Protein AF-A0A534TUR5-F1 (afdb_monomer_lite)

Structure (mmCIF, N/CA/C/O backbone):
data_AF-A0A534TUR5-F1
#
_entry.id   AF-A0A534TUR5-F1
#
loop_
_atom_site.group_PDB
_atom_site.id
_atom_site.type_symbol
_atom_site.label_atom_id
_atom_site.label_alt_id
_atom_site.label_comp_id
_atom_site.label_asym_id
_atom_site.label_entity_id
_atom_site.label_seq_id
_atom_site.pdbx_PDB_ins_code
_atom_site.Cartn_x
_atom_site.Cartn_y
_atom_site.Cartn_z
_atom_site.occupancy
_atom_site.B_iso_or_equiv
_atom_site.auth_seq_id
_atom_site.auth_comp_id
_atom_site.auth_asym_id
_atom_site.auth_atom_id
_atom_site.pdbx_PDB_model_num
ATOM 1 N N . MET A 1 1 ? -26.235 0.937 13.991 1.00 79.25 1 MET A N 1
ATOM 2 C CA . MET A 1 1 ? -25.758 0.931 12.588 1.00 79.25 1 MET A CA 1
ATOM 3 C C . MET A 1 1 ? -24.470 0.128 12.515 1.00 79.25 1 MET A C 1
ATOM 5 O O . MET A 1 1 ? -23.735 0.134 13.495 1.00 79.25 1 MET A O 1
ATOM 9 N N . ARG A 1 2 ? -24.218 -0.588 11.413 1.00 89.44 2 ARG A N 1
ATOM 10 C CA . ARG A 1 2 ? -22.969 -1.344 11.233 1.00 89.44 2 ARG A CA 1
ATOM 11 C C . ARG A 1 2 ? -21.798 -0.363 11.037 1.00 89.44 2 ARG A C 1
ATOM 13 O O . ARG A 1 2 ? -21.992 0.612 10.307 1.00 89.44 2 ARG A O 1
ATOM 20 N N . PRO A 1 3 ? -20.630 -0.578 11.671 1.00 91.12 3 PRO A N 1
ATOM 21 C CA . PRO A 1 3 ? -19.462 0.264 11.431 1.00 91.12 3 PRO A CA 1
ATOM 22 C C . PRO A 1 3 ? -19.063 0.229 9.945 1.00 91.12 3 PRO A C 1
ATOM 24 O O . PRO A 1 3 ? -19.201 -0.815 9.302 1.00 91.12 3 PRO A O 1
ATOM 27 N N . PRO A 1 4 ? -18.598 1.348 9.362 1.00 95.94 4 PRO A N 1
ATOM 28 C CA . PRO A 1 4 ? -18.132 1.362 7.982 1.00 95.94 4 PRO A CA 1
ATOM 29 C C . PRO A 1 4 ? -16.839 0.549 7.846 1.00 95.94 4 PRO A C 1
ATOM 31 O O . PRO A 1 4 ? -15.930 0.686 8.662 1.00 95.94 4 PRO A O 1
ATOM 34 N N . HIS A 1 5 ? -16.752 -0.265 6.793 1.00 95.12 5 HIS A N 1
ATOM 35 C CA . HIS A 1 5 ? -15.544 -1.007 6.426 1.00 95.12 5 HIS A CA 1
ATOM 36 C C . HIS A 1 5 ? -14.824 -0.250 5.308 1.00 95.12 5 HIS A C 1
ATOM 38 O O . HIS A 1 5 ? -15.387 -0.058 4.230 1.00 95.12 5 HIS A O 1
ATOM 44 N N . ILE A 1 6 ? -13.595 0.198 5.561 1.00 95.88 6 ILE A N 1
ATOM 45 C CA . ILE A 1 6 ? -12.849 1.094 4.674 1.00 95.88 6 ILE A CA 1
ATOM 46 C C . ILE A 1 6 ? -11.484 0.484 4.351 1.00 95.88 6 ILE A C 1
ATOM 48 O O . ILE A 1 6 ? -10.674 0.213 5.235 1.00 95.88 6 ILE A O 1
ATOM 52 N N . ALA A 1 7 ? -11.199 0.333 3.061 1.00 96.62 7 ALA A N 1
ATOM 53 C CA . ALA A 1 7 ? -9.850 0.086 2.574 1.00 96.62 7 ALA A CA 1
ATOM 54 C C . ALA A 1 7 ? -9.225 1.413 2.125 1.00 96.62 7 ALA A C 1
ATOM 56 O O . ALA A 1 7 ? -9.667 2.015 1.148 1.00 96.62 7 ALA A O 1
ATOM 57 N N . TYR A 1 8 ? -8.194 1.869 2.831 1.00 97.25 8 TYR A N 1
ATOM 58 C CA . TYR A 1 8 ? -7.367 2.988 2.396 1.00 97.25 8 TYR A CA 1
ATOM 59 C C . TYR A 1 8 ? -6.234 2.461 1.515 1.00 97.25 8 TYR A C 1
ATOM 61 O O . TYR A 1 8 ? -5.422 1.655 1.966 1.00 97.25 8 TYR A O 1
ATOM 69 N N . VAL A 1 9 ? -6.152 2.919 0.268 1.00 97.00 9 VAL A N 1
ATOM 70 C CA . VAL A 1 9 ? -5.118 2.477 -0.677 1.00 97.00 9 VAL A CA 1
ATOM 71 C C . VAL A 1 9 ? -4.111 3.599 -0.900 1.00 97.00 9 VAL A C 1
ATOM 73 O O . VAL A 1 9 ? -4.442 4.657 -1.428 1.00 97.00 9 VAL A O 1
ATOM 76 N N . CYS A 1 10 ? -2.856 3.351 -0.533 1.00 96.75 10 CYS A N 1
ATOM 77 C CA . CYS A 1 10 ? -1.716 4.187 -0.883 1.00 96.75 10 CYS A CA 1
ATOM 78 C C . CYS A 1 10 ? -0.882 3.478 -1.958 1.00 96.75 10 CYS A C 1
ATOM 80 O O . CYS A 1 10 ? 0.007 2.681 -1.654 1.00 96.75 10 CYS A O 1
ATOM 82 N N . ALA A 1 11 ? -1.177 3.759 -3.229 1.00 95.00 11 ALA A N 1
ATOM 83 C CA . ALA A 1 11 ? -0.428 3.212 -4.366 1.00 95.00 11 ALA A CA 1
ATOM 84 C C . ALA A 1 11 ? 0.906 3.946 -4.629 1.00 95.00 11 ALA A C 1
ATOM 86 O O . ALA A 1 11 ? 1.746 3.467 -5.395 1.00 95.00 11 ALA A O 1
ATOM 87 N N . ASP A 1 12 ? 1.126 5.094 -3.983 1.00 93.50 12 ASP A N 1
ATOM 88 C CA . ASP A 1 12 ? 2.325 5.909 -4.161 1.00 93.50 12 ASP A CA 1
ATOM 89 C C . ASP A 1 12 ? 3.518 5.363 -3.355 1.00 93.50 12 ASP A C 1
ATOM 91 O O . ASP A 1 12 ? 3.556 5.399 -2.126 1.00 93.50 12 ASP A O 1
ATOM 95 N N . ARG A 1 13 ? 4.558 4.906 -4.059 1.00 91.12 13 ARG A N 1
ATOM 96 C CA . ARG A 1 13 ? 5.816 4.424 -3.451 1.00 91.12 13 ARG A CA 1
ATOM 97 C C . ARG A 1 13 ? 6.676 5.548 -2.870 1.00 91.12 13 ARG A C 1
ATOM 99 O O . ARG A 1 13 ? 7.608 5.287 -2.100 1.00 91.12 13 ARG A O 1
ATOM 106 N N . GLY A 1 14 ? 6.401 6.787 -3.263 1.00 92.81 14 GLY A N 1
ATOM 107 C CA . GLY A 1 14 ? 6.983 7.998 -2.711 1.00 92.81 14 GLY A CA 1
ATOM 108 C C . GLY A 1 14 ? 6.519 8.278 -1.284 1.00 92.81 14 GLY A C 1
ATOM 109 O O . GLY A 1 14 ? 7.249 8.956 -0.557 1.00 92.81 14 GLY A O 1
ATOM 110 N N . VAL A 1 15 ? 5.393 7.706 -0.845 1.00 95.00 15 VAL A N 1
ATOM 111 C CA . VAL A 1 15 ? 4.809 7.926 0.484 1.00 95.00 15 VAL A CA 1
ATOM 112 C C . VAL A 1 15 ? 4.898 6.645 1.326 1.00 95.00 15 VAL A C 1
ATOM 114 O O . VAL A 1 15 ? 4.034 5.778 1.235 1.00 95.00 15 VAL A O 1
ATOM 117 N N . PRO A 1 16 ? 5.936 6.492 2.168 1.00 94.50 16 PRO A N 1
ATOM 118 C CA . PRO A 1 16 ? 5.987 5.404 3.134 1.00 94.50 16 PRO A CA 1
ATOM 119 C C . PRO A 1 16 ? 4.937 5.657 4.220 1.00 94.50 16 PRO A C 1
ATOM 121 O O . PRO A 1 16 ? 5.106 6.586 5.004 1.00 94.50 16 PRO A O 1
ATOM 124 N N . VAL A 1 17 ? 3.860 4.874 4.285 1.00 94.56 17 VAL A N 1
ATOM 125 C CA . VAL A 1 17 ? 2.730 5.125 5.213 1.00 94.56 17 VAL A CA 1
ATOM 126 C C . VAL A 1 17 ? 3.176 5.277 6.674 1.00 94.56 17 VAL A C 1
ATOM 128 O O . VAL A 1 17 ? 2.683 6.144 7.388 1.00 94.56 17 VAL A O 1
ATOM 131 N N . LEU A 1 18 ? 4.137 4.462 7.104 1.00 93.25 18 LEU A N 1
ATOM 132 C CA . LEU A 1 18 ? 4.693 4.448 8.460 1.00 93.25 18 LEU A CA 1
ATOM 133 C C . LEU A 1 18 ? 5.935 5.341 8.621 1.00 93.25 18 LEU A C 1
ATOM 135 O O . LEU A 1 18 ? 6.556 5.329 9.683 1.00 93.25 18 LEU A O 1
ATOM 139 N N . GLY A 1 19 ? 6.320 6.068 7.570 1.00 92.31 19 GLY A N 1
ATOM 140 C CA . GLY A 1 19 ? 7.452 6.990 7.582 1.00 92.31 19 GLY A CA 1
ATOM 141 C C . GLY A 1 19 ? 7.081 8.385 8.091 1.00 92.31 19 GLY A C 1
ATOM 142 O O . GLY A 1 19 ? 6.011 8.616 8.655 1.00 92.31 19 GLY A O 1
ATOM 143 N N . THR A 1 20 ? 7.979 9.342 7.866 1.00 92.00 20 THR A N 1
ATOM 144 C CA . THR A 1 20 ? 7.916 10.690 8.465 1.00 92.00 20 THR A CA 1
ATOM 145 C C . THR A 1 20 ? 7.608 11.810 7.470 1.00 92.00 20 THR A C 1
ATOM 147 O O . THR A 1 20 ? 7.666 12.988 7.824 1.00 92.00 20 THR A O 1
ATOM 150 N N . LYS A 1 21 ? 7.279 11.480 6.215 1.00 91.56 21 LYS A N 1
ATOM 151 C CA . LYS A 1 21 ? 6.947 12.492 5.202 1.00 91.56 21 LYS A CA 1
ATOM 152 C C . LYS A 1 21 ? 5.611 13.156 5.528 1.00 91.56 21 LYS A C 1
ATOM 154 O O . LYS A 1 21 ? 4.744 12.532 6.133 1.00 91.56 21 LYS A O 1
ATOM 159 N N . GLY A 1 22 ? 5.400 14.383 5.045 1.00 93.31 22 GLY A N 1
ATOM 160 C CA . GLY A 1 22 ? 4.112 15.076 5.196 1.00 93.31 22 GLY A CA 1
ATOM 161 C C . GLY A 1 22 ? 2.931 14.203 4.753 1.00 93.31 22 GLY A C 1
ATOM 162 O O . GLY A 1 22 ? 1.997 13.994 5.521 1.00 93.31 22 GLY A O 1
ATOM 163 N N . GLY A 1 23 ? 3.033 13.571 3.575 1.00 94.56 23 GLY A N 1
ATOM 164 C CA . GLY A 1 23 ? 2.029 12.613 3.090 1.00 94.56 23 GLY A CA 1
ATOM 165 C C . GLY A 1 23 ? 1.798 11.421 4.030 1.00 94.56 23 GLY A C 1
ATOM 166 O O . GLY A 1 23 ? 0.658 11.017 4.232 1.00 94.56 23 GLY A O 1
ATOM 167 N N . SER A 1 24 ? 2.849 10.901 4.667 1.00 95.00 24 SER A N 1
ATOM 168 C CA . SER A 1 24 ? 2.749 9.827 5.665 1.00 95.00 24 SER A CA 1
ATOM 169 C C . SER A 1 24 ? 1.951 10.277 6.892 1.00 95.00 24 SER A C 1
ATOM 171 O O . SER A 1 24 ? 1.066 9.562 7.362 1.00 95.00 24 SER A O 1
ATOM 173 N N . THR A 1 25 ? 2.224 11.491 7.383 1.00 94.38 25 THR A N 1
ATOM 174 C CA . THR A 1 25 ? 1.494 12.093 8.506 1.00 94.38 25 THR A CA 1
ATOM 175 C C . THR A 1 25 ? 0.012 12.264 8.186 1.00 94.38 25 THR A C 1
ATOM 177 O O . THR A 1 25 ? -0.812 11.809 8.976 1.00 94.38 25 THR A O 1
ATOM 180 N N . HIS A 1 26 ? -0.332 12.800 7.010 1.00 95.44 26 HIS A N 1
ATOM 181 C CA . HIS A 1 26 ? -1.731 12.959 6.597 1.00 95.44 26 HIS A CA 1
ATOM 182 C C . HIS A 1 26 ? -2.492 11.629 6.565 1.00 95.44 26 HIS A C 1
ATOM 184 O O . HIS A 1 26 ? -3.596 11.536 7.101 1.00 95.44 26 HIS A O 1
ATOM 190 N N . ILE A 1 27 ? -1.896 10.581 5.984 1.00 95.69 27 ILE A N 1
ATOM 191 C CA . ILE A 1 27 ? -2.510 9.246 5.938 1.00 95.69 27 ILE A CA 1
ATOM 192 C C . ILE A 1 27 ? -2.756 8.727 7.353 1.00 95.69 27 ILE A C 1
ATOM 194 O O . ILE A 1 27 ? -3.851 8.268 7.673 1.00 95.69 27 ILE A O 1
ATOM 198 N N . ARG A 1 28 ? -1.741 8.806 8.215 1.00 94.94 28 ARG A N 1
ATOM 199 C CA . ARG A 1 28 ? -1.822 8.303 9.585 1.00 94.94 28 ARG A CA 1
ATOM 200 C C . ARG A 1 28 ? -2.882 9.031 10.405 1.00 94.94 28 ARG A C 1
ATOM 202 O O . ARG A 1 28 ? -3.633 8.376 11.122 1.00 94.94 28 ARG A O 1
ATOM 209 N N . GLU A 1 29 ? -2.948 10.354 10.320 1.00 96.19 29 GLU A N 1
ATOM 210 C CA . GLU A 1 29 ? -3.954 11.149 11.031 1.00 96.19 29 GLU A CA 1
ATOM 211 C C . GLU A 1 29 ? -5.367 10.826 10.549 1.00 96.19 29 GLU A C 1
ATOM 213 O O . GLU A 1 29 ? -6.239 10.560 11.376 1.00 96.19 29 GLU A O 1
ATOM 218 N N . LEU A 1 30 ? -5.570 10.739 9.231 1.00 97.12 30 LEU A N 1
ATOM 219 C CA . LEU A 1 30 ? -6.854 10.362 8.643 1.00 97.12 30 LEU A CA 1
ATOM 220 C C . LEU A 1 30 ? -7.300 8.968 9.101 1.00 97.12 30 LEU A C 1
ATOM 222 O O . LEU A 1 30 ? -8.411 8.808 9.608 1.00 97.12 30 LEU A O 1
ATOM 226 N N . VAL A 1 31 ? -6.435 7.960 8.962 1.00 97.38 31 VAL A N 1
ATOM 227 C CA . VAL A 1 31 ? -6.755 6.577 9.345 1.00 97.38 31 VAL A CA 1
ATOM 228 C C . VAL A 1 31 ? -7.037 6.482 10.843 1.00 97.38 31 VAL A C 1
ATOM 230 O O . VAL A 1 31 ? -8.028 5.873 11.244 1.00 97.38 31 VAL A O 1
ATOM 233 N N . ASN A 1 32 ? -6.222 7.122 11.684 1.00 96.31 32 ASN A N 1
ATOM 234 C CA . ASN A 1 32 ? -6.427 7.105 13.131 1.00 96.31 32 ASN A CA 1
ATOM 235 C C . ASN A 1 32 ? -7.728 7.806 13.543 1.00 96.31 32 ASN A C 1
ATOM 237 O O . ASN A 1 32 ? -8.405 7.325 14.453 1.00 96.31 32 ASN A O 1
ATOM 241 N N . ALA A 1 33 ? -8.091 8.908 12.880 1.00 97.38 33 ALA A N 1
ATOM 242 C CA . ALA A 1 33 ? -9.337 9.623 13.132 1.00 97.38 33 ALA A CA 1
ATOM 243 C C . ALA A 1 33 ? -10.566 8.802 12.712 1.00 97.38 33 ALA A C 1
ATOM 245 O O . ALA A 1 33 ? -11.539 8.730 13.461 1.00 97.38 33 ALA A O 1
ATOM 246 N N . LEU A 1 34 ? -10.520 8.136 11.553 1.00 97.25 34 LEU A N 1
ATOM 247 C CA . LEU A 1 34 ? -11.594 7.244 11.104 1.00 97.25 34 LEU A CA 1
ATOM 248 C C . LEU A 1 34 ? -11.745 6.034 12.039 1.00 97.25 34 LEU A C 1
ATOM 250 O O . LEU A 1 34 ? -12.862 5.710 12.442 1.00 97.25 34 LEU A O 1
ATOM 254 N N . ALA A 1 35 ? -10.632 5.425 12.460 1.00 96.38 35 ALA A N 1
ATOM 255 C CA . ALA A 1 35 ? -10.641 4.318 13.417 1.00 96.38 35 ALA A CA 1
ATOM 256 C C . ALA A 1 35 ? -11.217 4.750 14.774 1.00 96.38 35 ALA A C 1
ATOM 258 O O . ALA A 1 35 ? -12.029 4.043 15.365 1.00 96.38 35 ALA A O 1
ATOM 259 N N . ALA A 1 36 ? -10.856 5.945 15.260 1.00 96.56 36 ALA A N 1
ATOM 260 C CA . ALA A 1 36 ? -11.396 6.502 16.502 1.00 96.56 36 ALA A CA 1
ATOM 261 C C . ALA A 1 36 ? -12.915 6.753 16.445 1.00 96.56 36 ALA A C 1
ATOM 263 O O . ALA A 1 36 ? -13.567 6.774 17.485 1.00 96.56 36 ALA A O 1
ATOM 264 N N . ARG A 1 37 ? -13.483 6.905 15.243 1.00 96.19 37 ARG A N 1
ATOM 265 C CA . ARG A 1 37 ? -14.929 7.041 15.002 1.00 96.19 37 ARG A CA 1
ATOM 266 C C . ARG A 1 37 ? -15.637 5.698 14.778 1.00 96.19 37 ARG A C 1
ATOM 268 O O . ARG A 1 37 ? -16.817 5.691 14.442 1.00 96.19 37 ARG A O 1
ATOM 275 N N . GLY A 1 38 ? -14.936 4.579 14.968 1.00 96.06 38 GLY A N 1
ATOM 276 C CA . GLY A 1 38 ? -15.497 3.231 14.889 1.00 96.06 38 GLY A CA 1
ATOM 277 C C . GLY A 1 38 ? -15.487 2.607 13.494 1.00 96.06 38 GLY A C 1
ATOM 278 O O . GLY A 1 38 ? -16.176 1.614 13.294 1.00 96.06 38 GLY A O 1
ATOM 279 N N . ALA A 1 39 ? -14.747 3.158 12.526 1.00 96.94 39 ALA A N 1
ATOM 280 C CA . ALA A 1 39 ? -14.566 2.502 11.232 1.00 96.94 39 ALA A CA 1
ATOM 281 C C . ALA A 1 39 ? -13.617 1.295 11.3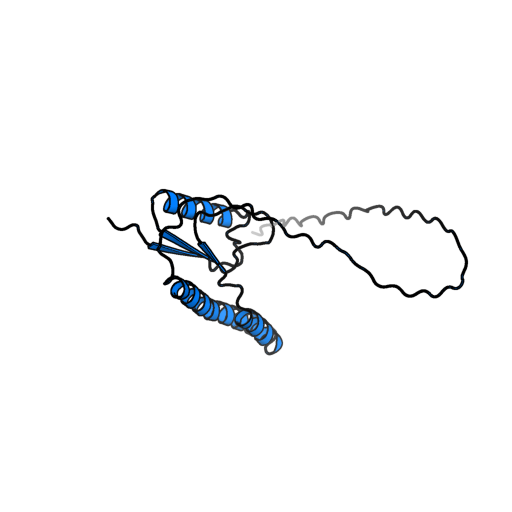44 1.00 96.94 39 ALA A C 1
ATOM 283 O O . ALA A 1 39 ? -12.582 1.367 12.009 1.00 96.94 39 ALA A O 1
ATOM 284 N N . GLU A 1 40 ? -13.934 0.211 10.640 1.00 95.31 40 GLU A N 1
ATOM 285 C CA . GLU A 1 40 ? -13.018 -0.908 10.429 1.00 95.31 40 GLU A CA 1
ATOM 286 C C . GLU A 1 40 ? -12.108 -0.583 9.240 1.00 95.31 40 GLU A C 1
ATOM 288 O O . GLU A 1 40 ? -12.585 -0.444 8.112 1.00 95.31 40 GLU A O 1
ATOM 293 N N . LEU A 1 41 ? -10.801 -0.434 9.480 1.00 95.75 41 LEU A N 1
ATOM 294 C CA . LEU A 1 41 ? -9.848 0.022 8.466 1.00 95.75 41 LEU A CA 1
ATOM 295 C C . LEU A 1 41 ? -8.782 -1.014 8.132 1.00 95.75 41 LEU A C 1
ATOM 297 O O . LEU A 1 41 ? -8.185 -1.633 9.014 1.00 95.75 41 LEU A O 1
ATOM 301 N N . ARG A 1 42 ? -8.457 -1.080 6.841 1.00 95.44 42 ARG A N 1
ATOM 302 C CA . ARG A 1 42 ? -7.209 -1.652 6.329 1.00 95.44 42 ARG A CA 1
ATOM 303 C C . ARG A 1 42 ? -6.484 -0.633 5.476 1.00 95.44 42 ARG A C 1
ATOM 305 O O . ARG A 1 42 ? -7.115 0.113 4.731 1.00 95.44 42 ARG A O 1
ATOM 312 N N . VAL A 1 43 ? -5.163 -0.622 5.559 1.00 96.81 43 VAL A N 1
ATOM 313 C CA . VAL A 1 43 ? -4.302 0.240 4.755 1.00 96.81 43 VAL A CA 1
ATOM 314 C C . VAL A 1 43 ? -3.479 -0.630 3.820 1.00 96.81 43 VAL A C 1
ATOM 316 O O . VAL A 1 43 ? -2.595 -1.349 4.264 1.00 96.81 43 VAL A O 1
ATOM 319 N N . LEU A 1 44 ? -3.743 -0.557 2.521 1.00 97.12 44 LEU A N 1
ATOM 320 C CA . LEU A 1 44 ? -2.940 -1.227 1.503 1.00 97.12 44 LEU A CA 1
ATOM 321 C C . LEU A 1 44 ? -1.900 -0.236 0.995 1.00 97.12 44 LEU A C 1
ATOM 323 O O . LEU A 1 44 ? -2.255 0.797 0.429 1.00 97.12 44 LEU A O 1
ATOM 327 N N . ALA A 1 45 ? -0.621 -0.522 1.217 1.00 96.19 45 ALA A N 1
ATOM 328 C CA . ALA A 1 45 ? 0.465 0.390 0.887 1.00 96.19 45 ALA A CA 1
ATOM 329 C C . ALA A 1 45 ? 1.442 -0.244 -0.106 1.00 96.19 45 ALA A C 1
ATOM 331 O O . ALA A 1 45 ? 2.011 -1.302 0.157 1.00 96.19 45 ALA A O 1
ATOM 332 N N . ALA A 1 46 ? 1.702 0.444 -1.221 1.00 95.44 46 ALA A N 1
ATOM 333 C CA . ALA A 1 46 ? 2.769 0.085 -2.158 1.00 95.44 46 ALA A CA 1
ATOM 334 C C . ALA A 1 46 ? 4.167 0.276 -1.545 1.00 95.44 46 ALA A C 1
ATOM 336 O O . ALA A 1 46 ? 5.161 -0.253 -2.046 1.00 95.44 46 ALA A O 1
ATOM 337 N N . ARG A 1 47 ? 4.255 1.059 -0.467 1.00 93.81 47 ARG A N 1
ATOM 338 C CA . ARG A 1 47 ? 5.422 1.142 0.404 1.00 93.81 47 ARG A CA 1
ATOM 339 C C . ARG A 1 47 ? 4.961 1.391 1.844 1.00 93.81 47 ARG A C 1
ATOM 341 O O . ARG A 1 47 ? 4.654 2.528 2.191 1.00 93.81 47 ARG A O 1
ATOM 348 N N . PRO A 1 48 ? 4.917 0.371 2.712 1.00 93.62 48 PRO A N 1
ATOM 349 C CA . PRO A 1 48 ? 4.502 0.567 4.101 1.00 93.62 48 PRO A CA 1
ATOM 350 C C . PRO A 1 48 ? 5.496 1.396 4.913 1.00 93.62 48 PRO A C 1
ATOM 352 O O . PRO A 1 48 ? 5.093 2.232 5.710 1.00 93.62 48 PRO A O 1
ATOM 355 N N . SER A 1 49 ? 6.798 1.185 4.716 1.00 91.38 49 SER A N 1
ATOM 356 C CA . SER A 1 49 ? 7.858 1.822 5.501 1.00 91.38 49 SER A CA 1
ATOM 357 C C . SER A 1 49 ? 9.054 2.193 4.620 1.00 91.38 49 SER A C 1
ATOM 359 O O . SER A 1 49 ? 9.258 1.651 3.529 1.00 91.38 49 SER A O 1
ATOM 361 N N . ASP A 1 50 ? 9.852 3.145 5.084 1.00 88.12 50 ASP A N 1
ATOM 362 C CA . ASP A 1 50 ? 11.161 3.503 4.540 1.00 88.12 50 ASP A CA 1
ATOM 363 C C . ASP A 1 50 ? 12.330 3.012 5.411 1.00 88.12 50 ASP A C 1
ATOM 365 O O . ASP A 1 50 ? 13.480 3.282 5.078 1.00 88.12 50 ASP A O 1
ATOM 369 N N . GLY A 1 51 ? 12.046 2.258 6.478 1.00 83.69 51 GLY A N 1
ATOM 370 C CA . GLY A 1 51 ? 13.039 1.763 7.430 1.00 83.69 51 GLY A CA 1
ATOM 371 C C . GLY A 1 51 ? 13.437 2.770 8.514 1.00 83.69 51 GLY A C 1
ATOM 372 O O . GLY A 1 51 ? 14.170 2.392 9.426 1.00 83.69 51 GLY A O 1
ATOM 373 N N . ALA A 1 52 ? 12.947 4.014 8.463 1.00 68.38 52 ALA A N 1
ATOM 374 C CA . ALA A 1 52 ? 13.265 5.063 9.423 1.00 68.38 52 ALA A CA 1
ATOM 375 C C . ALA A 1 52 ? 12.015 5.449 10.232 1.00 68.38 52 ALA A C 1
ATOM 377 O O . ALA A 1 52 ? 11.054 6.002 9.711 1.00 68.38 52 ALA A O 1
ATOM 378 N N . SER A 1 53 ? 12.064 5.210 11.544 1.00 63.69 53 SER A N 1
ATOM 379 C CA . SER A 1 53 ? 10.965 5.443 12.492 1.00 63.69 53 SER A CA 1
ATOM 380 C C . SER A 1 53 ? 9.763 4.494 12.349 1.00 63.69 53 SER A C 1
ATOM 382 O O . SER A 1 53 ? 9.457 3.954 11.289 1.00 63.69 53 SER A O 1
ATOM 384 N N . ARG A 1 54 ? 9.101 4.232 13.480 1.00 66.06 54 ARG A N 1
ATOM 385 C CA . ARG A 1 54 ? 7.961 3.309 13.595 1.00 66.06 54 ARG A CA 1
ATOM 386 C C . ARG A 1 54 ? 6.795 4.051 14.227 1.00 66.06 54 ARG A C 1
ATOM 388 O O . ARG A 1 54 ? 6.495 3.845 15.400 1.00 66.06 54 ARG A O 1
ATOM 395 N N . THR A 1 55 ? 6.158 4.949 13.482 1.00 77.25 55 THR A N 1
ATOM 396 C CA . THR A 1 55 ? 4.902 5.535 13.960 1.00 77.25 55 THR A CA 1
ATOM 397 C C . THR A 1 55 ? 3.756 4.570 13.681 1.00 77.25 55 THR A C 1
ATOM 399 O O . THR A 1 55 ? 3.648 4.034 12.582 1.00 77.25 55 THR A O 1
ATOM 402 N N . SER A 1 56 ? 2.915 4.314 14.682 1.00 82.31 56 SER A N 1
ATOM 403 C CA . SER A 1 56 ? 1.804 3.374 14.554 1.00 82.31 56 SER A CA 1
ATOM 404 C C . SER A 1 56 ? 0.581 4.007 13.882 1.00 82.31 56 SER A C 1
ATOM 406 O O . SER A 1 56 ? 0.286 5.196 14.033 1.00 82.31 56 SER A O 1
ATOM 408 N N . VAL A 1 57 ? -0.145 3.172 13.142 1.00 92.38 57 VAL A N 1
ATOM 409 C CA . VAL A 1 57 ? -1.459 3.454 12.558 1.00 92.38 57 VAL A CA 1
ATOM 410 C C . VAL A 1 57 ? -2.455 2.479 13.191 1.00 92.38 57 VAL A C 1
ATOM 412 O O . VAL A 1 57 ? -2.121 1.317 13.416 1.00 92.38 57 VAL A O 1
ATOM 415 N N . ARG A 1 58 ? -3.671 2.936 13.502 1.00 94.56 58 ARG A N 1
ATOM 416 C CA . ARG A 1 58 ? -4.761 2.130 14.083 1.00 94.56 58 ARG A CA 1
ATOM 417 C C . ARG A 1 58 ? -5.512 1.330 13.014 1.00 94.56 58 ARG A C 1
ATOM 419 O O . ARG A 1 58 ? -6.733 1.388 12.929 1.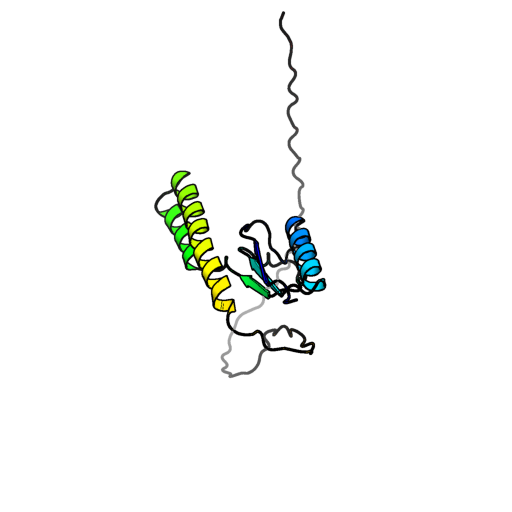00 94.56 58 ARG A O 1
ATOM 426 N N . ALA A 1 59 ? -4.769 0.624 12.175 1.00 94.19 59 ALA A N 1
ATOM 427 C CA . ALA A 1 59 ? -5.291 -0.240 11.129 1.00 94.19 59 ALA A CA 1
ATOM 428 C C . ALA A 1 59 ? -4.242 -1.295 10.776 1.00 94.19 59 ALA A C 1
ATOM 430 O O . ALA A 1 59 ? -3.040 -1.070 10.943 1.00 94.19 59 ALA A O 1
ATOM 431 N N . GLU A 1 60 ? -4.696 -2.427 10.247 1.00 93.62 60 GLU A N 1
ATOM 432 C CA . GLU A 1 60 ? -3.815 -3.385 9.586 1.00 93.62 60 GLU A CA 1
ATOM 433 C C . GLU A 1 60 ? -3.172 -2.719 8.361 1.00 93.62 60 GLU A C 1
ATOM 435 O O . GLU A 1 60 ? -3.875 -2.123 7.542 1.00 93.62 60 GLU A O 1
ATOM 440 N N . VAL A 1 61 ? -1.846 -2.816 8.233 1.00 94.19 61 VAL A N 1
ATOM 441 C CA . VAL A 1 61 ? -1.117 -2.329 7.056 1.00 94.19 61 VAL A CA 1
ATOM 442 C C . VAL A 1 61 ? -0.661 -3.521 6.222 1.00 94.19 61 VAL A C 1
ATOM 444 O O . VAL A 1 61 ? 0.171 -4.310 6.664 1.00 94.19 61 VAL A O 1
ATOM 447 N N . VAL A 1 62 ? -1.187 -3.624 5.006 1.00 94.44 62 VAL A N 1
ATOM 448 C CA . VAL A 1 62 ? -0.889 -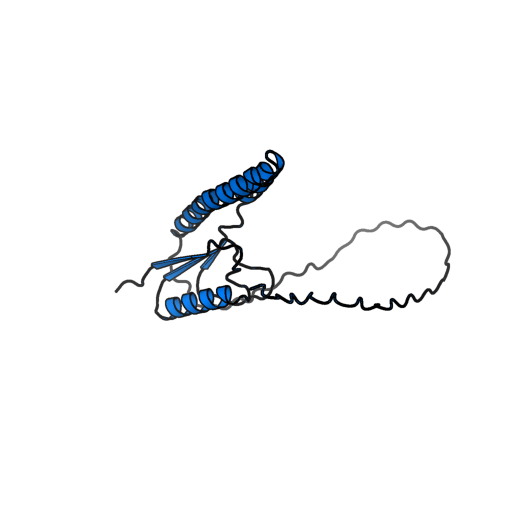4.679 4.036 1.00 94.44 62 VAL A CA 1
ATOM 449 C C . VAL A 1 62 ? 0.122 -4.153 3.019 1.00 94.44 62 VAL A C 1
ATOM 451 O O . VAL A 1 62 ? -0.123 -3.150 2.343 1.00 94.44 62 VAL A O 1
ATOM 454 N N . ASP A 1 63 ? 1.265 -4.829 2.899 1.00 94.12 63 ASP A N 1
ATOM 455 C CA . ASP A 1 63 ? 2.284 -4.503 1.898 1.00 94.12 63 ASP A CA 1
ATOM 456 C C . ASP A 1 63 ? 1.923 -5.094 0.532 1.00 94.12 63 ASP A C 1
ATOM 458 O O . ASP A 1 63 ? 2.180 -6.267 0.258 1.00 94.12 63 ASP A O 1
ATOM 462 N N . VAL A 1 64 ? 1.375 -4.255 -0.344 1.00 94.31 64 VAL A N 1
ATOM 463 C CA . VAL A 1 64 ? 1.025 -4.634 -1.722 1.00 94.31 64 VAL A CA 1
ATOM 464 C C . VAL A 1 64 ? 2.144 -4.331 -2.722 1.00 94.31 64 VAL A C 1
ATOM 466 O O . VAL A 1 64 ? 2.045 -4.682 -3.890 1.00 94.31 64 VAL A O 1
ATOM 469 N N . GLY A 1 65 ? 3.229 -3.673 -2.301 1.00 91.81 65 GLY A N 1
ATOM 470 C CA . GLY A 1 65 ? 4.359 -3.339 -3.177 1.00 91.81 65 GLY A CA 1
ATOM 471 C C . GLY A 1 65 ? 5.532 -4.314 -3.098 1.00 91.81 65 GLY A C 1
ATOM 472 O O . GLY A 1 65 ? 6.462 -4.238 -3.912 1.00 91.81 65 GLY A O 1
ATOM 473 N N . SER A 1 66 ? 5.507 -5.226 -2.127 1.00 88.75 66 SER A N 1
ATOM 474 C CA . SER A 1 66 ? 6.563 -6.208 -1.880 1.00 88.75 66 SER A CA 1
ATOM 475 C C . SER A 1 66 ? 6.618 -7.352 -2.898 1.00 88.75 66 SER A C 1
ATOM 477 O O . SER A 1 66 ? 7.620 -8.077 -2.925 1.00 88.75 66 SER A O 1
ATOM 479 N N . ALA A 1 67 ? 5.627 -7.501 -3.781 1.00 87.81 67 ALA A N 1
ATOM 480 C CA . ALA A 1 67 ? 5.594 -8.573 -4.770 1.00 87.81 67 ALA A CA 1
ATOM 481 C C . ALA A 1 67 ? 6.898 -8.629 -5.588 1.00 87.81 67 ALA A C 1
ATOM 483 O O . ALA A 1 67 ? 7.318 -7.677 -6.260 1.00 87.81 67 ALA A O 1
ATOM 484 N N . ARG A 1 68 ? 7.601 -9.764 -5.484 1.00 86.56 68 ARG A N 1
ATOM 485 C CA . ARG A 1 68 ? 8.905 -9.964 -6.133 1.00 86.56 68 ARG A CA 1
ATOM 486 C C . ARG A 1 68 ? 8.759 -9.987 -7.649 1.00 86.56 68 ARG A C 1
ATOM 488 O O . ARG A 1 68 ? 9.567 -9.370 -8.337 1.00 86.56 68 ARG A O 1
ATOM 495 N N . PHE A 1 69 ? 7.728 -10.664 -8.147 1.00 90.12 69 PHE A N 1
ATOM 496 C CA . PHE A 1 69 ? 7.472 -10.812 -9.575 1.00 90.12 69 PHE A CA 1
ATOM 497 C C . PHE A 1 69 ? 7.335 -9.452 -10.272 1.00 90.12 69 PHE A C 1
ATOM 499 O O . PHE A 1 69 ? 8.103 -9.163 -11.184 1.00 90.12 69 PHE A O 1
ATOM 506 N N . SER A 1 70 ? 6.466 -8.574 -9.767 1.00 88.81 70 SER A N 1
ATOM 507 C CA . SER A 1 70 ? 6.213 -7.242 -10.332 1.00 88.81 70 SER A CA 1
ATOM 508 C C . SER A 1 70 ? 7.493 -6.395 -10.400 1.00 88.81 70 SER A C 1
ATOM 510 O O . SER A 1 70 ? 7.779 -5.742 -11.405 1.00 88.81 70 SER A O 1
ATOM 512 N N . ARG A 1 71 ? 8.326 -6.453 -9.350 1.00 88.56 71 ARG A N 1
ATOM 513 C CA . ARG A 1 71 ? 9.623 -5.755 -9.307 1.00 88.56 71 ARG A CA 1
ATOM 514 C C . ARG A 1 71 ? 10.633 -6.327 -10.302 1.00 88.56 71 ARG A C 1
ATOM 516 O O . ARG A 1 71 ? 11.312 -5.557 -10.976 1.00 88.56 71 ARG A O 1
ATOM 523 N N . LEU A 1 72 ? 10.734 -7.652 -10.397 1.00 92.38 72 LEU A N 1
ATOM 524 C CA . LEU A 1 72 ? 11.640 -8.310 -11.338 1.00 92.38 72 LEU A CA 1
ATOM 525 C C . LEU A 1 72 ? 11.232 -8.060 -12.787 1.00 92.38 72 LEU A C 1
ATOM 527 O O . LEU A 1 72 ? 12.099 -7.761 -13.602 1.00 92.38 72 LEU A O 1
ATOM 531 N N . LEU A 1 73 ? 9.937 -8.119 -13.095 1.00 94.00 73 LEU A N 1
ATOM 532 C CA . LEU A 1 73 ? 9.439 -7.896 -14.447 1.00 94.00 73 LEU A CA 1
ATOM 533 C C . LEU A 1 73 ? 9.758 -6.478 -14.933 1.00 94.00 73 LEU A C 1
ATOM 535 O O . LEU A 1 73 ? 10.296 -6.323 -16.025 1.00 94.00 73 LEU A O 1
ATOM 539 N N . ARG A 1 74 ? 9.545 -5.451 -14.095 1.00 93.31 74 ARG A N 1
ATOM 540 C CA . ARG A 1 74 ? 9.975 -4.075 -14.406 1.00 93.31 74 ARG A CA 1
ATOM 541 C C . ARG A 1 74 ? 11.469 -4.001 -14.720 1.00 93.31 74 ARG A C 1
ATOM 543 O O . ARG A 1 74 ? 11.857 -3.368 -15.699 1.00 93.31 74 ARG A O 1
ATOM 550 N N . THR A 1 75 ? 12.309 -4.613 -13.886 1.00 93.56 75 THR A N 1
ATOM 551 C CA . THR A 1 75 ? 13.766 -4.619 -14.090 1.00 93.56 75 THR A CA 1
ATOM 552 C C . THR A 1 75 ? 14.151 -5.341 -15.380 1.00 93.56 75 THR A C 1
ATOM 554 O O . THR A 1 75 ? 15.043 -4.886 -16.091 1.00 93.56 75 THR A O 1
ATOM 557 N N . GLN A 1 76 ? 13.466 -6.437 -15.708 1.00 96.44 76 GLN A N 1
ATOM 558 C CA . GLN A 1 76 ? 13.719 -7.197 -16.925 1.00 96.44 76 GLN A CA 1
ATOM 559 C C . GLN A 1 76 ? 13.302 -6.418 -18.177 1.00 96.44 76 GLN A C 1
ATOM 561 O O . GLN A 1 76 ? 14.087 -6.356 -19.117 1.00 96.44 76 GLN A O 1
ATOM 566 N N . ILE A 1 77 ? 12.137 -5.759 -18.170 1.00 96.06 77 ILE A N 1
ATOM 567 C CA . ILE A 1 77 ? 11.673 -4.901 -19.275 1.00 96.06 77 ILE A CA 1
ATOM 568 C C . ILE A 1 77 ? 12.710 -3.818 -19.588 1.00 96.06 77 ILE A C 1
ATOM 570 O O . ILE A 1 77 ? 13.112 -3.662 -20.736 1.00 96.06 77 ILE A O 1
ATOM 574 N N . ARG A 1 78 ? 13.218 -3.130 -18.560 1.00 93.81 78 ARG A N 1
ATOM 575 C CA . ARG A 1 78 ? 14.257 -2.096 -18.717 1.00 93.81 78 ARG A CA 1
ATOM 576 C C . ARG A 1 78 ? 15.563 -2.636 -19.291 1.00 93.81 78 ARG A C 1
ATOM 578 O O . ARG A 1 78 ? 16.286 -1.905 -19.957 1.00 93.81 78 ARG A O 1
ATOM 585 N N . ARG A 1 79 ? 15.878 -3.903 -19.011 1.00 94.81 79 ARG A N 1
ATOM 586 C CA . ARG A 1 79 ? 17.076 -4.570 -19.526 1.00 94.81 79 ARG A CA 1
ATOM 587 C C . ARG A 1 79 ? 16.934 -4.931 -21.004 1.00 94.81 79 ARG A C 1
ATOM 589 O O . ARG A 1 79 ? 17.892 -4.758 -21.745 1.00 94.81 79 ARG A O 1
ATOM 596 N N . VAL A 1 80 ? 15.777 -5.455 -21.417 1.00 96.69 80 VAL A N 1
ATOM 597 C CA . VAL A 1 80 ? 15.554 -5.926 -22.799 1.00 96.69 80 VAL A CA 1
ATOM 598 C C . VAL A 1 80 ? 15.135 -4.810 -23.758 1.00 96.69 80 VAL A C 1
ATOM 600 O O . VAL A 1 80 ? 15.354 -4.932 -24.957 1.00 96.69 80 VAL A O 1
ATOM 603 N N . ALA A 1 81 ? 14.567 -3.719 -23.239 1.00 95.00 81 ALA A N 1
ATOM 604 C CA . ALA A 1 81 ? 14.171 -2.536 -23.996 1.00 95.00 81 ALA A CA 1
ATOM 605 C C . ALA A 1 81 ? 14.771 -1.274 -23.345 1.00 95.00 81 ALA A C 1
ATOM 607 O O . ALA A 1 81 ? 14.068 -0.552 -22.639 1.00 95.00 81 ALA A O 1
ATOM 608 N N . PRO A 1 82 ? 16.076 -1.001 -23.511 1.00 93.62 82 PRO A N 1
ATOM 609 C CA . PRO A 1 82 ? 16.694 0.177 -22.912 1.00 93.62 82 PRO A CA 1
ATOM 610 C C . PRO A 1 82 ? 16.134 1.482 -23.503 1.00 93.62 82 PRO A C 1
ATOM 612 O O . PRO A 1 82 ? 15.701 1.538 -24.653 1.00 93.62 82 PRO A O 1
ATOM 615 N N . GLY A 1 83 ? 16.183 2.556 -22.714 1.00 95.44 83 GLY A N 1
ATOM 616 C CA . GLY A 1 83 ? 15.723 3.887 -23.113 1.00 95.44 83 GLY A CA 1
ATOM 617 C C . GLY A 1 83 ? 14.318 4.232 -22.617 1.00 95.44 83 GLY A C 1
ATOM 618 O O . GLY A 1 83 ? 13.721 3.524 -21.805 1.00 95.44 83 GLY A O 1
ATOM 619 N N . ALA A 1 84 ? 13.795 5.364 -23.094 1.00 96.06 84 ALA A N 1
ATOM 620 C CA . ALA A 1 84 ? 12.556 5.952 -22.582 1.00 96.06 84 ALA A CA 1
ATOM 621 C C . ALA A 1 84 ? 11.347 5.006 -22.692 1.00 96.06 84 ALA A C 1
ATOM 623 O O . ALA A 1 84 ? 10.550 4.919 -21.761 1.00 96.06 84 ALA A O 1
ATOM 624 N N . ALA A 1 85 ? 11.245 4.248 -23.788 1.00 93.69 85 ALA A N 1
ATOM 625 C CA . ALA A 1 85 ? 10.141 3.317 -24.004 1.00 93.69 85 ALA A CA 1
ATOM 626 C C . ALA A 1 85 ? 10.092 2.210 -22.935 1.00 93.69 85 ALA A C 1
ATOM 628 O O . ALA A 1 85 ? 9.049 2.004 -22.321 1.00 93.69 85 ALA A O 1
ATOM 629 N N . GLY A 1 86 ? 11.208 1.534 -22.638 1.00 95.94 86 GLY A N 1
ATOM 630 C CA . GLY A 1 86 ? 11.214 0.500 -21.596 1.00 95.94 86 GLY A CA 1
ATOM 631 C C . GLY A 1 86 ? 11.077 1.049 -20.178 1.00 95.94 86 GLY A C 1
ATOM 632 O O . GLY A 1 86 ? 10.552 0.358 -19.303 1.00 95.94 86 GLY A O 1
ATOM 633 N N . GLU A 1 87 ? 11.482 2.299 -19.933 1.00 95.19 87 GLU A N 1
ATOM 634 C CA . GLU A 1 87 ? 11.208 2.978 -18.662 1.00 95.19 87 GLU A CA 1
ATOM 635 C C . GLU A 1 87 ? 9.703 3.180 -18.438 1.00 95.19 87 GLU A C 1
ATOM 637 O O . GLU A 1 87 ? 9.216 2.881 -17.340 1.00 95.19 87 GLU A O 1
ATOM 642 N N . VAL A 1 88 ? 8.976 3.623 -19.472 1.00 96.25 88 VAL A N 1
ATOM 643 C CA . VAL A 1 88 ? 7.513 3.779 -19.452 1.00 96.25 88 VAL A CA 1
ATOM 644 C C . VAL A 1 88 ? 6.838 2.419 -19.323 1.00 96.25 88 VAL A C 1
ATOM 646 O O . VAL A 1 88 ? 6.173 2.176 -18.317 1.00 96.25 88 VAL A O 1
ATOM 649 N N . ILE A 1 89 ? 7.108 1.489 -20.246 1.00 95.62 89 ILE A N 1
ATOM 650 C CA . ILE A 1 89 ? 6.491 0.152 -20.263 1.00 95.62 89 ILE A CA 1
ATOM 651 C C . ILE A 1 89 ? 6.732 -0.570 -18.934 1.00 95.62 89 ILE A C 1
ATOM 653 O O . ILE A 1 89 ? 5.813 -1.147 -18.354 1.00 95.62 89 ILE A O 1
ATOM 657 N N . GLY A 1 90 ? 7.954 -0.518 -18.398 1.00 95.19 90 GLY A N 1
ATOM 658 C CA . GLY A 1 90 ? 8.277 -1.154 -17.123 1.00 95.19 90 GLY A CA 1
ATOM 659 C C . GLY A 1 90 ? 7.557 -0.517 -15.930 1.00 95.19 90 GLY A C 1
ATOM 660 O O . GLY A 1 90 ? 7.253 -1.210 -14.959 1.00 95.19 90 GLY A O 1
ATOM 661 N N . SER A 1 91 ? 7.284 0.788 -15.978 1.00 91.38 91 SER A N 1
ATOM 662 C CA . SER A 1 91 ? 6.563 1.501 -14.916 1.00 91.38 91 SER A CA 1
ATOM 663 C C . SER A 1 91 ? 5.054 1.261 -14.996 1.00 91.38 91 SER A C 1
ATOM 665 O O . SER A 1 91 ? 4.438 0.994 -13.966 1.00 91.38 91 SER A O 1
ATOM 667 N N . GLU A 1 92 ? 4.481 1.260 -16.198 1.00 94.56 92 GLU A N 1
ATOM 668 C CA . GLU A 1 92 ? 3.072 0.925 -16.433 1.00 94.56 92 GLU A CA 1
ATOM 669 C C . GLU A 1 92 ? 2.780 -0.535 -16.091 1.00 94.56 92 GLU A C 1
ATOM 671 O O . GLU A 1 92 ? 1.836 -0.814 -15.359 1.00 94.56 92 GLU A O 1
ATOM 676 N N . THR A 1 93 ? 3.646 -1.462 -16.512 1.00 94.00 93 THR A N 1
ATOM 677 C CA . THR A 1 93 ? 3.533 -2.887 -16.159 1.00 94.00 93 THR A CA 1
ATOM 678 C C . THR A 1 93 ? 3.535 -3.079 -14.645 1.00 94.00 93 THR A C 1
ATOM 680 O O . THR A 1 93 ? 2.731 -3.830 -14.097 1.00 94.00 93 THR A O 1
ATOM 683 N N . LEU A 1 94 ? 4.422 -2.375 -13.938 1.00 92.75 94 LEU A N 1
ATOM 684 C CA . LEU A 1 94 ? 4.475 -2.418 -12.481 1.00 92.75 94 LEU A CA 1
ATOM 685 C C . LEU A 1 94 ? 3.196 -1.864 -11.837 1.00 92.75 94 LEU A C 1
ATOM 687 O O . LEU A 1 94 ? 2.743 -2.423 -10.841 1.00 92.75 94 LEU A O 1
ATOM 691 N N . GLY A 1 95 ? 2.643 -0.773 -12.375 1.00 91.69 95 GLY A N 1
ATOM 692 C CA . GLY A 1 95 ? 1.381 -0.190 -11.917 1.00 91.69 95 GLY A CA 1
ATOM 693 C C . GLY A 1 95 ? 0.190 -1.116 -12.166 1.00 91.69 95 GLY A C 1
ATOM 694 O O . GLY A 1 95 ? -0.620 -1.327 -11.270 1.00 91.69 95 GLY A O 1
ATOM 695 N N . PHE A 1 96 ? 0.127 -1.746 -13.338 1.00 92.12 96 PHE A N 1
ATOM 696 C CA . PHE A 1 96 ? -0.906 -2.723 -13.671 1.00 92.12 96 PHE A CA 1
ATOM 697 C C . PHE A 1 96 ? -0.865 -3.934 -12.732 1.00 92.12 96 PHE A C 1
ATOM 699 O O . PHE A 1 96 ? -1.891 -4.328 -12.182 1.00 92.12 96 PHE A O 1
ATOM 706 N N . LEU A 1 97 ? 0.324 -4.488 -12.476 1.00 93.06 97 LEU A N 1
ATOM 707 C CA . LEU A 1 97 ? 0.477 -5.615 -11.553 1.00 93.06 97 LEU A CA 1
ATOM 708 C C . LEU A 1 97 ? 0.192 -5.239 -10.094 1.00 93.06 97 LEU A C 1
ATOM 710 O O . LEU A 1 97 ? -0.315 -6.069 -9.346 1.00 93.06 97 LEU A O 1
ATOM 714 N N . LEU A 1 98 ? 0.434 -3.986 -9.696 1.00 93.19 98 LEU A N 1
ATOM 715 C CA . LEU A 1 98 ? 0.055 -3.503 -8.367 1.00 93.19 98 LEU A CA 1
ATOM 716 C C . LEU A 1 98 ? -1.463 -3.601 -8.137 1.00 93.19 98 LEU A C 1
ATOM 718 O O . LEU A 1 98 ? -1.877 -3.896 -7.020 1.00 93.19 98 LEU A O 1
ATOM 722 N N . ASN A 1 99 ? -2.296 -3.417 -9.169 1.00 93.44 99 ASN A N 1
ATOM 723 C CA . ASN A 1 99 ? -3.748 -3.603 -9.038 1.00 93.44 99 ASN A CA 1
ATOM 724 C C . ASN A 1 99 ? -4.103 -5.046 -8.656 1.00 93.44 99 ASN A C 1
ATOM 726 O O . ASN A 1 99 ? -5.007 -5.261 -7.849 1.00 93.44 99 ASN A O 1
ATOM 730 N N . GLN A 1 100 ? -3.367 -6.028 -9.187 1.00 92.12 100 GLN A N 1
ATOM 731 C CA . GLN A 1 100 ? -3.539 -7.430 -8.816 1.00 92.12 100 GLN A CA 1
ATOM 732 C C . GLN A 1 100 ? -3.127 -7.670 -7.360 1.00 92.12 100 GLN A C 1
ATOM 734 O O . GLN A 1 100 ? -3.857 -8.327 -6.618 1.00 92.12 100 GLN A O 1
ATOM 739 N N . ASP A 1 101 ? -1.998 -7.104 -6.929 1.00 93.38 101 ASP A N 1
ATOM 740 C CA . ASP A 1 101 ? -1.532 -7.216 -5.543 1.00 93.38 101 ASP A CA 1
ATOM 741 C C . ASP A 1 101 ? -2.520 -6.549 -4.562 1.00 93.38 101 ASP A C 1
ATOM 743 O O . ASP A 1 101 ? -2.823 -7.104 -3.504 1.00 93.38 101 ASP A O 1
ATOM 747 N N . ILE A 1 102 ? -3.107 -5.406 -4.941 1.00 94.62 102 ILE A N 1
ATOM 748 C CA . ILE A 1 102 ? -4.190 -4.742 -4.198 1.00 94.62 102 ILE A CA 1
ATOM 749 C C . ILE A 1 102 ? -5.424 -5.642 -4.117 1.00 94.62 102 ILE A C 1
ATOM 751 O O . ILE A 1 102 ? -5.963 -5.837 -3.029 1.00 94.62 102 ILE A O 1
ATOM 755 N N . TYR A 1 103 ? -5.867 -6.217 -5.237 1.00 93.31 103 TYR A N 1
ATOM 756 C CA . TYR A 1 103 ? -7.018 -7.121 -5.268 1.00 93.31 103 TYR A CA 1
ATOM 757 C C . TYR A 1 103 ? -6.818 -8.332 -4.347 1.00 93.31 103 TYR A C 1
ATOM 759 O O . TYR A 1 103 ? -7.703 -8.673 -3.560 1.00 93.31 103 TYR A O 1
ATOM 767 N N . LEU A 1 104 ? -5.643 -8.961 -4.396 1.00 91.06 104 LEU A N 1
ATOM 768 C CA . LEU A 1 104 ? -5.317 -10.092 -3.529 1.00 91.06 104 LEU A CA 1
ATOM 769 C C . LEU A 1 104 ? -5.242 -9.674 -2.056 1.00 91.06 104 LEU A C 1
ATOM 771 O O . LEU A 1 104 ? -5.786 -10.377 -1.203 1.00 91.06 104 LEU A O 1
ATOM 775 N N . GLY A 1 105 ? -4.660 -8.507 -1.761 1.00 91.25 105 GLY A N 1
ATOM 776 C CA . GLY A 1 105 ? -4.636 -7.930 -0.415 1.00 91.25 105 GLY A CA 1
ATOM 777 C C . GLY A 1 105 ? -6.035 -7.644 0.140 1.00 91.25 105 GLY A C 1
ATOM 778 O O . GLY A 1 105 ? -6.296 -7.891 1.314 1.00 91.25 105 GLY A O 1
ATOM 779 N N . LEU A 1 106 ? -6.970 -7.205 -0.708 1.00 91.19 106 LEU A N 1
ATOM 780 C CA . LEU A 1 106 ? -8.377 -7.023 -0.340 1.00 91.19 106 LEU A CA 1
ATOM 781 C C . LEU A 1 106 ? -9.109 -8.357 -0.119 1.00 91.19 106 LEU A C 1
ATOM 783 O O . LEU A 1 106 ? -10.026 -8.422 0.698 1.00 91.19 106 LEU A O 1
ATOM 787 N N . ARG A 1 107 ? -8.718 -9.430 -0.821 1.00 88.31 107 ARG A N 1
ATOM 788 C CA . ARG A 1 107 ? -9.352 -10.760 -0.723 1.00 88.31 107 ARG A CA 1
ATOM 789 C C . ARG A 1 107 ? -8.857 -11.626 0.428 1.00 88.31 107 ARG A C 1
ATOM 791 O O . ARG A 1 107 ? -9.672 -12.321 1.039 1.00 88.31 107 ARG A O 1
ATOM 798 N N . GLY A 1 108 ? -7.563 -11.566 0.756 1.00 73.25 108 GLY A N 1
ATOM 799 C CA . GLY A 1 108 ? -6.968 -12.263 1.915 1.00 73.25 108 GLY A CA 1
ATOM 800 C C . GLY A 1 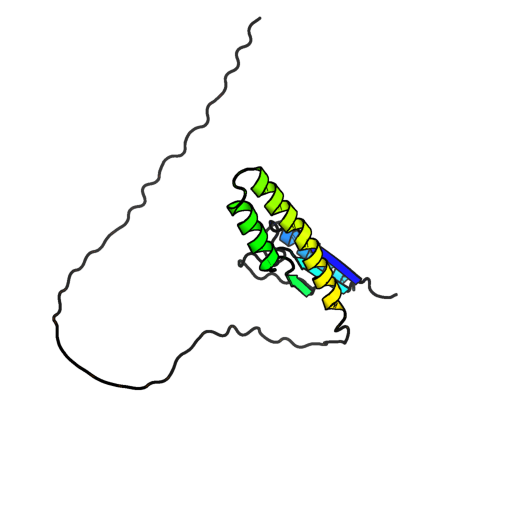108 ? -7.536 -11.806 3.267 1.00 73.25 108 GLY A C 1
ATOM 801 O O . GLY A 1 108 ? -7.265 -12.373 4.315 1.00 73.25 108 GLY A O 1
ATOM 802 N N . ALA A 1 109 ? -8.385 -10.793 3.210 1.00 56.88 109 ALA A N 1
ATOM 803 C CA . ALA A 1 109 ? -8.962 -10.033 4.287 1.00 56.88 109 ALA A CA 1
ATOM 804 C C . ALA A 1 109 ? -10.317 -10.605 4.792 1.00 56.88 109 ALA A C 1
ATOM 806 O O . ALA A 1 109 ? -10.975 -9.995 5.639 1.00 56.88 109 ALA A O 1
ATOM 807 N N . SER A 1 110 ? -10.755 -11.762 4.274 1.00 47.06 110 SER A N 1
ATOM 808 C CA . SER A 1 110 ? -12.033 -12.411 4.630 1.00 47.06 110 SER A CA 1
ATOM 809 C C . SER A 1 110 ? -11.975 -13.329 5.861 1.00 47.06 110 SER A C 1
ATOM 811 O O . SER A 1 110 ? -13.012 -13.807 6.312 1.00 47.06 110 SER A O 1
ATOM 813 N N . THR A 1 111 ? -10.806 -13.525 6.473 1.00 38.31 111 THR A N 1
ATOM 814 C CA . THR A 1 111 ? -10.661 -14.297 7.716 1.00 38.31 111 THR A CA 1
ATOM 815 C C . THR A 1 111 ? -10.232 -13.391 8.868 1.00 38.31 111 THR A C 1
ATOM 817 O O . THR A 1 111 ? -9.168 -12.786 8.792 1.00 38.31 111 THR A O 1
ATOM 820 N N . SER A 1 112 ? -11.037 -13.357 9.939 1.00 39.91 112 SER A N 1
ATOM 821 C CA . SER A 1 112 ? -10.833 -12.701 11.252 1.00 39.91 112 SER A CA 1
ATOM 822 C C . SER A 1 112 ? -11.504 -11.332 11.494 1.00 39.91 112 SER A C 1
ATOM 824 O O . SER A 1 112 ? -10.863 -10.324 11.764 1.00 39.91 112 SER A O 1
ATOM 826 N N . SER A 1 113 ? -12.842 -11.333 11.526 1.00 39.88 113 SER A N 1
ATOM 827 C CA . SER A 1 113 ? -13.588 -10.524 12.504 1.00 39.88 113 SER A CA 1
ATOM 828 C C . SER A 1 113 ? -14.074 -11.457 13.616 1.00 39.88 113 SER A C 1
ATOM 830 O O . SER A 1 113 ? -15.206 -11.928 13.611 1.00 39.88 113 SER A O 1
ATOM 832 N N . THR A 1 114 ? -13.170 -11.778 14.542 1.00 33.81 114 THR A N 1
ATOM 833 C CA . THR A 1 114 ? -13.533 -12.286 15.869 1.00 33.81 114 THR A CA 1
ATOM 834 C C . THR A 1 114 ? -12.609 -11.605 16.868 1.00 33.81 114 THR A C 1
ATOM 836 O O . THR A 1 114 ? -11.411 -11.865 16.884 1.00 33.81 114 THR A O 1
ATOM 839 N N . ASN A 1 115 ? -13.184 -10.676 17.633 1.00 40.69 115 ASN A N 1
ATOM 840 C CA . ASN A 1 115 ? -12.689 -10.089 18.880 1.00 40.69 115 ASN A CA 1
ATOM 841 C C . ASN A 1 115 ? -11.329 -10.609 19.389 1.00 40.69 115 ASN A C 1
ATOM 843 O O . ASN A 1 115 ? -11.259 -11.665 20.013 1.00 40.69 115 ASN A O 1
ATOM 847 N N . ALA A 1 116 ? -10.280 -9.795 19.252 1.00 34.12 116 ALA A N 1
ATOM 848 C CA . ALA A 1 116 ? -9.095 -9.884 20.101 1.00 34.12 116 ALA A CA 1
ATOM 849 C C . ALA A 1 116 ? -9.067 -8.670 21.036 1.00 34.12 116 ALA A C 1
ATOM 851 O O . ALA A 1 116 ? -8.479 -7.622 20.765 1.00 34.12 116 ALA A O 1
ATOM 852 N N . THR A 1 117 ? -9.775 -8.818 22.150 1.00 38.06 117 THR A N 1
ATOM 853 C CA . THR A 1 117 ? -9.638 -7.985 23.340 1.00 38.06 117 THR A CA 1
ATOM 854 C C . THR A 1 117 ? -8.206 -8.106 23.872 1.00 38.06 117 THR A C 1
ATOM 856 O O . THR A 1 117 ? -7.692 -9.210 23.984 1.00 38.06 117 THR A O 1
ATOM 859 N N . ARG A 1 118 ? -7.593 -6.960 24.209 1.00 39.38 118 ARG A N 1
ATOM 860 C CA . ARG A 1 118 ? -6.478 -6.764 25.162 1.00 39.38 118 ARG A CA 1
ATOM 861 C C . ARG A 1 118 ? -5.433 -7.892 25.278 1.00 39.38 118 ARG A C 1
ATOM 863 O O . ARG A 1 118 ? -5.668 -8.875 25.963 1.00 39.38 118 ARG A O 1
ATOM 870 N N . SER A 1 119 ? -4.194 -7.608 24.881 1.00 34.06 119 SER A N 1
ATOM 871 C CA . SER A 1 119 ? -3.066 -7.582 25.830 1.00 34.06 119 SER A CA 1
ATOM 872 C C . SER A 1 119 ? -1.814 -7.055 25.134 1.00 34.06 119 SER A C 1
ATOM 874 O O . SER A 1 119 ? -1.493 -7.460 24.019 1.00 34.06 119 SER A O 1
ATOM 876 N N . GLY A 1 120 ? -1.116 -6.127 25.787 1.00 39.34 120 GLY A N 1
ATOM 877 C CA . GLY A 1 120 ? 0.188 -5.665 25.343 1.00 39.34 120 GLY A CA 1
ATOM 878 C C . GLY A 1 120 ? 1.183 -6.820 25.358 1.00 39.34 120 GLY A C 1
ATOM 879 O O . GLY A 1 120 ? 1.470 -7.383 26.409 1.00 39.34 120 GLY A O 1
ATOM 880 N N . ALA A 1 121 ? 1.740 -7.143 24.197 1.00 31.16 121 ALA A N 1
ATOM 881 C CA . ALA A 1 121 ? 2.909 -7.996 24.092 1.00 31.16 121 ALA A CA 1
ATOM 882 C C . ALA A 1 121 ? 4.019 -7.191 23.416 1.00 31.16 121 ALA A C 1
ATOM 884 O O . ALA A 1 121 ? 3.935 -6.830 22.242 1.00 31.16 121 ALA A O 1
ATOM 885 N N . MET A 1 122 ? 5.037 -6.867 24.216 1.00 28.98 122 MET A N 1
ATOM 886 C CA . MET A 1 122 ? 6.315 -6.312 23.787 1.00 28.98 122 MET A CA 1
ATOM 887 C C . MET A 1 122 ? 6.834 -7.056 22.556 1.00 28.98 122 MET A C 1
ATOM 889 O O . MET A 1 122 ? 7.077 -8.262 22.605 1.00 28.98 122 MET A O 1
ATOM 893 N N . LEU A 1 123 ? 7.099 -6.317 21.484 1.00 29.83 123 LEU A N 1
ATOM 894 C CA . LEU A 1 123 ? 7.933 -6.796 20.394 1.00 29.83 123 LEU A CA 1
ATOM 895 C C . LEU A 1 123 ? 9.376 -6.904 20.926 1.00 29.83 123 LEU A C 1
ATOM 897 O O . LEU A 1 123 ? 10.106 -5.914 20.953 1.00 29.83 123 LEU A O 1
ATOM 901 N N . ARG A 1 124 ? 9.783 -8.085 21.413 1.00 27.58 124 ARG A N 1
ATOM 902 C CA . ARG A 1 124 ? 11.197 -8.361 21.705 1.00 27.58 124 ARG A CA 1
ATOM 903 C C . ARG A 1 124 ? 11.943 -8.497 20.384 1.00 27.58 124 ARG A C 1
ATOM 905 O O . ARG A 1 124 ? 11.690 -9.410 19.604 1.00 27.58 124 ARG A O 1
ATOM 912 N N . CYS A 1 125 ? 12.877 -7.581 20.162 1.00 26.70 125 CYS A N 1
ATOM 913 C CA . CYS A 1 125 ? 13.962 -7.745 19.208 1.00 26.70 125 CYS A CA 1
ATOM 914 C C . CYS A 1 125 ? 14.780 -8.980 19.614 1.00 26.70 125 CYS A C 1
ATOM 916 O O . CYS A 1 125 ? 15.366 -9.000 20.696 1.00 26.70 125 CYS A O 1
ATOM 9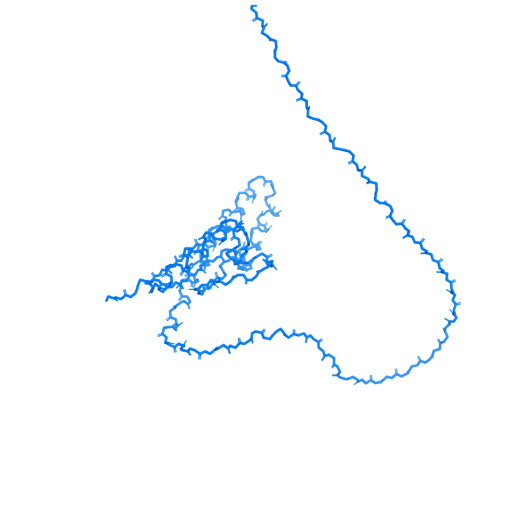18 N N . ALA A 1 126 ? 14.810 -10.007 18.768 1.00 31.14 126 ALA A N 1
ATOM 919 C CA . ALA A 1 126 ? 15.783 -11.082 18.889 1.00 31.14 126 ALA A CA 1
ATOM 920 C C . ALA A 1 126 ? 17.115 -10.590 18.302 1.00 31.14 126 ALA A C 1
ATOM 922 O O . ALA A 1 126 ? 17.232 -10.405 17.092 1.00 31.14 126 ALA A O 1
ATOM 923 N N . SER A 1 127 ? 18.097 -10.349 19.169 1.00 33.53 127 SER A N 1
ATOM 924 C CA . SER A 1 127 ? 19.506 -10.230 18.780 1.00 33.53 127 SER A CA 1
ATOM 925 C C . SER A 1 127 ? 20.160 -11.619 18.800 1.00 33.53 127 SER A C 1
ATOM 927 O O . SER A 1 127 ? 19.792 -12.440 19.644 1.00 33.53 127 SER A O 1
ATOM 929 N N . PRO A 1 128 ? 21.129 -11.901 17.911 1.00 41.75 128 PRO A N 1
ATOM 930 C CA . PRO A 1 128 ? 21.806 -13.190 17.844 1.00 41.75 128 PRO A CA 1
ATOM 931 C C . PRO A 1 128 ? 22.879 -13.294 18.938 1.00 41.75 128 PRO A C 1
ATOM 933 O O . PRO A 1 128 ? 23.707 -12.398 19.088 1.00 41.75 128 PRO A O 1
ATOM 936 N N . GLY A 1 129 ? 22.869 -14.393 19.695 1.00 31.88 129 GLY A N 1
ATOM 937 C CA . GLY A 1 129 ? 23.815 -14.659 20.780 1.00 31.88 129 GLY A CA 1
ATOM 938 C C . GLY A 1 129 ? 24.148 -16.147 20.906 1.00 31.88 129 GLY A C 1
ATOM 939 O O . GLY A 1 129 ? 23.413 -16.891 21.534 1.00 31.88 129 GLY A O 1
ATOM 940 N N . THR A 1 130 ? 25.232 -16.532 20.234 1.00 33.03 130 THR A N 1
ATOM 941 C CA . THR A 1 130 ? 26.398 -17.326 20.680 1.00 33.03 130 THR A CA 1
ATOM 942 C C . THR A 1 130 ? 26.275 -18.496 21.684 1.00 33.03 130 THR A C 1
ATOM 944 O O . THR A 1 130 ? 25.688 -18.372 22.753 1.00 33.03 130 THR A O 1
ATOM 947 N N . THR A 1 131 ? 27.098 -19.523 21.382 1.00 31.17 131 THR A N 1
ATOM 948 C CA . THR A 1 131 ? 27.680 -20.657 22.165 1.00 31.17 131 THR A CA 1
ATOM 949 C C . THR A 1 131 ? 27.065 -22.028 21.827 1.00 31.17 131 THR A C 1
ATOM 951 O O . THR A 1 131 ? 25.860 -22.124 21.674 1.00 31.17 131 THR A O 1
ATOM 954 N N . ALA A 1 132 ? 27.797 -23.131 21.611 1.00 29.77 132 ALA A N 1
ATOM 955 C CA . ALA A 1 132 ? 29.170 -23.515 21.963 1.00 29.77 132 ALA A CA 1
ATOM 956 C C . ALA A 1 132 ? 29.757 -24.505 20.912 1.00 29.77 132 ALA A C 1
ATOM 958 O O . ALA A 1 132 ? 29.011 -25.206 20.239 1.00 29.77 132 ALA A O 1
ATOM 959 N N . SER A 1 133 ? 31.040 -24.355 20.560 1.00 33.38 133 SER A N 1
ATOM 960 C CA . SER A 1 133 ? 32.194 -25.215 20.911 1.00 33.38 133 SER A CA 1
ATOM 961 C C . SER A 1 133 ? 32.326 -26.530 20.124 1.00 33.38 133 SER A C 1
ATOM 963 O O . SER A 1 133 ? 31.456 -27.386 20.149 1.00 33.38 133 SER A O 1
ATOM 965 N N . LEU A 1 134 ? 33.480 -26.701 19.466 1.00 32.84 134 LEU A N 1
ATOM 966 C CA . LEU A 1 134 ? 34.320 -27.898 19.574 1.00 32.84 134 LEU A CA 1
ATOM 967 C C . LEU A 1 134 ? 35.690 -27.638 18.930 1.00 32.84 134 LEU A C 1
ATOM 969 O O . LEU A 1 134 ? 35.829 -27.070 17.851 1.00 32.84 134 LEU A O 1
ATOM 973 N N . SER A 1 135 ? 36.696 -28.007 19.706 1.00 34.91 135 SER A N 1
ATOM 974 C CA . SER A 1 135 ? 38.134 -27.840 19.548 1.00 34.91 135 SER A CA 1
ATOM 975 C C . SER A 1 135 ? 38.744 -28.581 18.360 1.00 34.91 135 SER A C 1
ATOM 977 O O . SER A 1 135 ? 38.369 -29.721 18.100 1.00 34.91 135 SER A O 1
ATOM 979 N N . SER A 1 136 ? 39.827 -28.033 17.803 1.00 37.00 136 SER A N 1
ATOM 980 C CA . SER A 1 136 ? 41.097 -28.768 17.670 1.00 37.00 136 SER A CA 1
ATOM 981 C C . SER A 1 136 ? 42.265 -27.842 17.335 1.00 37.00 136 SER A C 1
ATOM 983 O O . SER A 1 136 ? 42.213 -27.006 16.439 1.00 37.00 136 SER A O 1
ATOM 985 N N . SER A 1 137 ? 43.319 -28.026 18.116 1.00 34.81 137 SER A N 1
ATOM 986 C CA . SER A 1 137 ? 44.603 -27.342 18.115 1.00 34.81 137 SER A CA 1
ATOM 987 C C . SER A 1 137 ? 45.438 -27.626 16.863 1.00 34.81 137 SER A C 1
ATOM 989 O O . SER A 1 137 ? 45.537 -28.777 16.444 1.00 34.81 137 SER A O 1
ATOM 991 N N . ARG A 1 138 ? 46.185 -26.624 16.377 1.00 37.09 138 ARG A N 1
ATOM 992 C CA . ARG A 1 138 ? 47.598 -26.797 15.984 1.00 37.09 138 ARG A CA 1
ATOM 993 C C . ARG A 1 138 ? 48.328 -25.456 15.894 1.00 37.09 138 ARG A C 1
ATOM 995 O O . ARG A 1 138 ? 47.916 -24.525 15.215 1.00 37.09 138 ARG A O 1
ATOM 1002 N N . SER A 1 139 ? 49.416 -25.415 16.651 1.00 30.31 139 SER A N 1
ATOM 1003 C CA . SER A 1 139 ? 50.440 -24.381 16.762 1.00 30.31 139 SER A CA 1
ATOM 1004 C C . SER A 1 139 ? 51.340 -24.359 15.520 1.00 30.31 139 SER A C 1
ATOM 1006 O O . SER A 1 139 ? 51.681 -25.428 15.016 1.00 30.31 139 SER A O 1
ATOM 1008 N N . THR A 1 140 ? 51.762 -23.180 15.046 1.00 34.75 140 THR A N 1
ATOM 1009 C CA . THR A 1 140 ? 53.168 -22.709 15.122 1.00 34.75 140 THR A CA 1
ATOM 1010 C C . THR A 1 140 ? 53.426 -21.428 14.300 1.00 34.75 140 THR A C 1
ATOM 1012 O O . THR A 1 140 ? 52.985 -21.300 13.167 1.00 34.75 140 THR A O 1
ATOM 1015 N N . HIS A 1 141 ? 54.208 -20.520 14.907 1.00 30.00 141 HIS A N 1
ATOM 1016 C CA . HIS A 1 141 ? 55.096 -19.491 14.327 1.00 30.00 141 HIS A CA 1
ATOM 1017 C C . HIS A 1 141 ? 54.557 -18.447 13.319 1.00 30.00 141 HIS A C 1
ATOM 1019 O O . HIS A 1 141 ? 54.394 -18.746 12.146 1.00 30.00 141 HIS A O 1
ATOM 1025 N N . ARG A 1 142 ? 54.546 -17.154 13.704 1.00 33.22 142 ARG A N 1
ATOM 1026 C CA . ARG A 1 142 ? 55.647 -16.194 13.412 1.00 33.22 142 ARG A CA 1
ATOM 1027 C C . ARG A 1 142 ? 55.357 -14.763 13.912 1.00 33.22 142 ARG A C 1
ATOM 1029 O O . ARG A 1 142 ? 54.382 -14.140 13.521 1.00 33.22 142 ARG A O 1
ATOM 1036 N N . SER A 1 143 ? 56.297 -14.268 14.721 1.00 33.53 143 SER A N 1
ATOM 1037 C CA . SER A 1 143 ? 56.899 -12.918 14.748 1.00 33.53 143 SER A CA 1
ATOM 1038 C C . SER A 1 143 ? 56.036 -11.647 14.672 1.00 33.53 143 SER A C 1
ATOM 1040 O O . SER A 1 143 ? 55.426 -11.316 13.660 1.00 33.53 143 SER A O 1
ATOM 1042 N N . ALA A 1 144 ? 56.190 -10.860 15.738 1.00 33.56 144 ALA A N 1
ATOM 1043 C CA . ALA A 1 144 ? 55.844 -9.456 15.895 1.00 33.56 144 ALA A CA 1
ATOM 1044 C C . ALA A 1 144 ? 56.469 -8.520 14.841 1.00 33.56 144 ALA A C 1
ATOM 1046 O O . ALA A 1 144 ? 57.623 -8.686 14.452 1.00 33.56 144 ALA A O 1
ATOM 1047 N N . SER A 1 145 ? 55.740 -7.457 14.491 1.00 36.41 145 SER A N 1
ATOM 1048 C CA . SER A 1 145 ? 56.320 -6.182 14.054 1.00 36.41 145 SER A CA 1
ATOM 1049 C C . SER A 1 145 ? 55.306 -5.049 14.225 1.00 36.41 145 SER A C 1
ATOM 1051 O O . SER A 1 145 ? 54.360 -4.897 13.458 1.00 36.41 145 SER A O 1
ATOM 1053 N N . SER A 1 146 ? 55.565 -4.237 15.245 1.00 32.50 146 SER A N 1
ATOM 1054 C CA . SER A 1 146 ? 55.047 -2.888 15.475 1.00 32.50 146 SER A CA 1
ATOM 1055 C C . SER A 1 146 ? 55.151 -1.996 14.231 1.00 32.50 146 SER A C 1
ATOM 1057 O O . SER A 1 146 ? 56.212 -1.944 13.613 1.00 32.50 146 SER A O 1
ATOM 1059 N N . LYS A 1 147 ? 54.099 -1.224 13.925 1.00 37.47 147 LYS A N 1
ATOM 1060 C CA . LYS A 1 147 ? 54.231 0.135 13.370 1.00 37.47 147 LYS A CA 1
ATOM 1061 C C . LYS A 1 147 ? 52.944 0.940 13.572 1.00 37.47 147 LYS A C 1
ATOM 1063 O O . LYS A 1 147 ? 51.886 0.621 13.043 1.00 37.47 147 LYS A O 1
ATOM 1068 N N . ARG A 1 148 ? 53.083 1.993 14.382 1.00 35.22 148 ARG A N 1
ATOM 1069 C CA . ARG A 1 148 ? 52.141 3.104 14.553 1.00 35.22 148 ARG A CA 1
ATOM 1070 C C . ARG A 1 148 ? 52.022 3.859 13.228 1.00 35.22 148 ARG A C 1
ATOM 1072 O O . ARG A 1 148 ? 53.031 4.085 12.567 1.00 35.22 148 ARG A O 1
ATOM 1079 N N . GLY A 1 149 ? 50.815 4.297 12.895 1.00 31.75 149 GLY A N 1
ATOM 1080 C CA . GLY A 1 149 ? 50.549 5.155 11.744 1.00 31.75 149 GLY A CA 1
ATOM 1081 C C . GLY A 1 149 ? 49.213 5.861 11.913 1.00 31.75 149 GLY A C 1
ATOM 1082 O O . GLY A 1 149 ? 48.184 5.387 11.452 1.00 31.75 149 GLY A O 1
ATOM 1083 N N . THR A 1 150 ? 49.232 6.978 12.632 1.00 38.88 150 THR A N 1
ATOM 1084 C CA . THR A 1 150 ? 48.141 7.949 12.729 1.00 38.88 150 THR A CA 1
ATOM 1085 C C . THR A 1 150 ? 47.906 8.603 11.367 1.00 38.88 150 THR A C 1
ATOM 1087 O O . THR A 1 150 ? 48.784 9.315 10.884 1.00 38.88 150 THR A O 1
ATOM 1090 N N . ALA A 1 151 ? 46.726 8.417 10.773 1.00 37.44 151 ALA A N 1
ATOM 1091 C CA . ALA A 1 151 ? 46.290 9.167 9.596 1.00 37.44 151 ALA A CA 1
ATOM 1092 C C . ALA A 1 151 ? 45.085 10.042 9.962 1.00 37.44 151 ALA A C 1
ATOM 1094 O O . ALA A 1 151 ? 43.976 9.573 10.207 1.00 37.44 151 ALA A O 1
ATOM 1095 N N . ARG A 1 152 ? 45.367 11.341 10.043 1.00 33.75 152 ARG A N 1
ATOM 1096 C CA . ARG A 1 152 ? 44.443 12.452 10.256 1.00 33.75 152 ARG A CA 1
ATOM 1097 C C . ARG A 1 152 ? 43.856 12.811 8.890 1.00 33.75 152 ARG A C 1
ATOM 1099 O O . ARG A 1 152 ? 44.602 13.239 8.018 1.00 33.75 152 ARG A O 1
ATOM 1106 N N . CYS A 1 153 ? 42.555 12.617 8.685 1.00 29.30 153 CYS A N 1
ATOM 1107 C CA . CYS A 1 153 ? 41.894 12.984 7.432 1.00 29.30 153 CYS A CA 1
ATOM 1108 C C . CYS A 1 153 ? 41.227 14.355 7.598 1.00 29.30 153 CYS A C 1
ATOM 1110 O O . CYS A 1 153 ? 40.210 14.490 8.275 1.00 29.30 153 CYS A O 1
ATOM 1112 N N . THR A 1 154 ? 41.845 15.384 7.025 1.00 34.72 154 THR A N 1
ATOM 1113 C CA . THR A 1 154 ? 41.311 16.746 6.921 1.00 34.72 154 THR A CA 1
ATOM 1114 C C . THR A 1 154 ? 40.274 16.807 5.801 1.00 34.72 154 THR A C 1
ATOM 1116 O O . THR A 1 154 ? 40.591 16.503 4.652 1.00 34.72 154 THR A O 1
ATOM 1119 N N . THR A 1 155 ? 39.045 17.215 6.110 1.00 38.50 155 THR A N 1
ATOM 1120 C CA . THR A 1 155 ? 38.013 17.530 5.113 1.00 38.50 155 THR A CA 1
ATOM 1121 C C . THR A 1 155 ? 38.248 18.932 4.555 1.00 38.50 155 THR A C 1
ATOM 1123 O O . THR A 1 155 ? 38.057 19.919 5.265 1.00 38.50 155 THR A O 1
ATOM 1126 N N . ALA A 1 156 ? 38.659 19.017 3.290 1.00 36.50 156 ALA A N 1
ATOM 1127 C CA . ALA A 1 156 ? 38.641 20.249 2.511 1.00 36.50 156 ALA A CA 1
ATOM 1128 C C . ALA A 1 156 ? 37.213 20.505 1.999 1.00 36.50 156 ALA A C 1
ATOM 1130 O O . ALA A 1 156 ? 36.596 19.632 1.388 1.00 36.50 156 ALA A O 1
ATOM 1131 N N . SER A 1 157 ? 36.681 21.693 2.276 1.00 37.19 157 SER A N 1
ATOM 1132 C CA . SER A 1 157 ? 35.406 22.190 1.766 1.00 37.19 157 SER A CA 1
ATOM 1133 C C . SER A 1 157 ? 35.571 22.695 0.330 1.00 37.19 157 SER A C 1
ATOM 1135 O O . SER A 1 157 ? 36.392 23.565 0.051 1.00 37.19 157 SER A O 1
ATOM 1137 N N . SER A 1 158 ? 34.778 22.164 -0.601 1.00 42.12 158 SER A N 1
ATOM 1138 C CA . SER A 1 158 ? 34.666 22.709 -1.959 1.00 42.12 158 SER A CA 1
ATOM 1139 C C . SER A 1 158 ? 33.677 23.887 -1.989 1.00 42.12 158 SER A C 1
ATOM 1141 O O . SER A 1 158 ? 32.624 23.801 -1.350 1.00 42.12 158 SER A O 1
ATOM 1143 N N . PRO A 1 159 ? 33.962 24.979 -2.725 1.00 44.59 159 PRO A N 1
ATOM 1144 C CA . PRO A 1 159 ? 33.053 26.112 -2.845 1.00 44.59 159 PRO A CA 1
ATOM 1145 C C . PRO A 1 159 ? 31.932 25.866 -3.871 1.00 44.59 159 PRO A C 1
ATOM 1147 O O . PRO A 1 159 ? 32.081 25.151 -4.860 1.00 44.59 159 PRO A O 1
ATOM 1150 N N . LYS A 1 160 ? 30.786 26.487 -3.587 1.00 45.97 160 LYS A N 1
ATOM 1151 C CA . LYS A 1 160 ? 29.496 26.419 -4.290 1.00 45.97 160 LYS A CA 1
ATOM 1152 C C . LYS A 1 160 ? 29.533 27.257 -5.588 1.00 45.97 160 LYS A C 1
ATOM 1154 O O . LYS A 1 160 ? 30.007 28.390 -5.520 1.00 45.97 160 LYS A O 1
ATOM 1159 N N . PRO A 1 161 ? 29.013 26.786 -6.737 1.00 44.47 161 PRO A N 1
ATOM 1160 C CA . PRO A 1 161 ? 28.968 27.595 -7.955 1.00 44.47 161 PRO A CA 1
ATOM 1161 C C . PRO A 1 161 ? 27.867 28.667 -7.892 1.00 44.47 161 PRO A C 1
ATOM 1163 O O . PRO A 1 161 ? 26.732 28.401 -7.485 1.00 44.47 161 PRO A O 1
ATOM 1166 N N . SER A 1 162 ? 28.226 29.890 -8.285 1.00 48.84 162 SER A N 1
ATOM 1167 C CA . SER A 1 162 ? 27.363 31.067 -8.387 1.00 48.84 162 SER A CA 1
ATOM 1168 C C . SER A 1 162 ? 26.460 31.017 -9.628 1.00 48.84 162 SER A C 1
ATOM 1170 O O . SER A 1 162 ? 26.803 30.471 -10.673 1.00 48.84 162 SER A O 1
ATOM 1172 N N . ARG A 1 163 ? 25.259 31.579 -9.475 1.00 47.84 163 ARG A N 1
ATOM 1173 C CA . ARG A 1 163 ? 24.165 31.619 -10.454 1.00 47.84 163 ARG A CA 1
ATOM 1174 C C . ARG A 1 163 ? 24.375 32.787 -11.437 1.00 47.84 163 ARG A C 1
ATOM 1176 O O . ARG A 1 163 ? 24.680 33.878 -10.961 1.00 47.84 163 ARG A O 1
ATOM 1183 N N . PRO A 1 164 ? 24.178 32.621 -12.757 1.00 47.94 164 PRO A N 1
ATOM 1184 C CA . PRO A 1 164 ? 24.283 33.733 -13.698 1.00 47.94 164 PRO A CA 1
ATOM 1185 C C . PRO A 1 164 ? 23.033 34.626 -13.661 1.00 47.94 164 PRO A C 1
ATOM 1187 O O . PRO A 1 164 ? 21.898 34.146 -13.644 1.00 47.94 164 PRO A O 1
ATOM 1190 N N . THR A 1 165 ? 23.261 35.938 -13.642 1.00 47.47 165 THR A N 1
ATOM 1191 C CA . THR A 1 165 ? 22.258 37.002 -13.764 1.00 47.47 165 THR A CA 1
ATOM 1192 C C . THR A 1 165 ? 22.000 37.304 -15.239 1.00 47.47 165 THR A C 1
ATOM 1194 O O . THR A 1 165 ? 22.914 37.703 -15.955 1.00 47.47 165 THR A O 1
ATOM 1197 N N . SER A 1 166 ? 20.762 37.134 -15.700 1.00 50.25 166 SER A N 1
ATOM 1198 C CA . SER A 1 166 ? 20.321 37.543 -17.035 1.00 50.25 166 SER A CA 1
ATOM 1199 C C . SER A 1 166 ? 19.896 39.015 -17.028 1.00 50.25 166 SER A C 1
ATOM 1201 O O . SER A 1 166 ? 18.844 39.351 -16.483 1.00 50.25 166 SER A O 1
ATOM 1203 N N . SER A 1 167 ? 20.699 39.884 -17.639 1.00 51.12 167 SER A N 1
ATOM 1204 C CA . SER A 1 167 ? 20.312 41.244 -18.023 1.00 51.12 167 SER A CA 1
ATOM 1205 C C . SER A 1 167 ? 19.629 41.205 -19.393 1.00 51.12 167 SER A C 1
ATOM 1207 O O . SER A 1 167 ? 20.240 40.781 -20.373 1.00 51.12 167 SER A O 1
ATOM 1209 N N . SER A 1 168 ? 18.370 41.632 -19.458 1.00 52.81 168 SER A N 1
ATOM 1210 C CA . SER A 1 168 ? 17.660 41.912 -20.707 1.00 52.81 168 SER A CA 1
ATOM 1211 C C . SER A 1 168 ? 17.772 43.405 -21.013 1.00 52.81 168 SER A C 1
ATOM 1213 O O . SER A 1 168 ? 17.487 44.239 -20.157 1.00 52.81 168 SER A O 1
ATOM 1215 N N . SER A 1 169 ? 18.200 43.728 -22.230 1.00 53.34 169 SER A N 1
ATOM 1216 C CA . SER A 1 169 ? 18.147 45.077 -22.799 1.00 53.34 169 SER A CA 1
ATOM 1217 C C . SER A 1 169 ? 16.998 45.122 -23.813 1.00 53.34 169 SER A C 1
ATOM 1219 O O . SER A 1 169 ? 16.904 44.197 -24.623 1.00 53.34 169 SER A O 1
ATOM 1221 N N . PRO A 1 170 ? 16.138 46.153 -23.814 1.00 61.72 170 PRO A N 1
ATOM 1222 C CA . PRO A 1 170 ? 15.136 46.341 -24.854 1.00 61.72 170 PRO A CA 1
ATOM 1223 C C . PRO A 1 170 ? 15.739 47.124 -26.028 1.00 61.72 170 PRO A C 1
ATOM 1225 O O . PRO A 1 170 ? 16.458 48.101 -25.827 1.00 61.72 170 PRO A O 1
ATOM 1228 N N . THR A 1 171 ? 15.445 46.701 -27.255 1.00 59.28 171 THR A N 1
ATOM 1229 C CA . THR 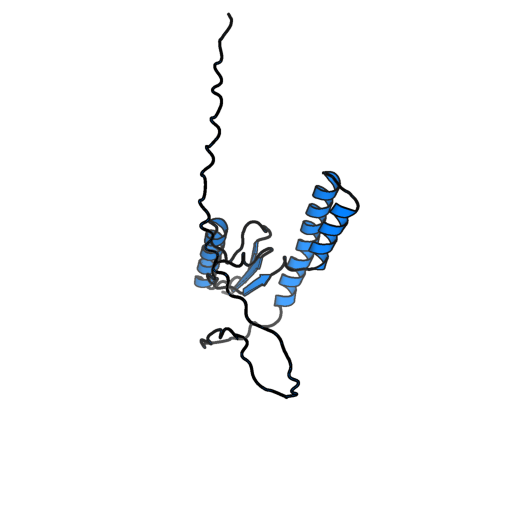A 1 171 ? 15.663 47.509 -28.463 1.00 59.28 171 THR A CA 1
ATOM 1230 C C . THR A 1 171 ? 14.309 48.031 -28.925 1.00 59.28 171 THR A C 1
ATOM 1232 O O . THR A 1 171 ? 13.352 47.259 -29.015 1.00 59.28 171 THR A O 1
ATOM 1235 N N . ALA A 1 172 ? 14.250 49.348 -29.114 1.00 57.53 172 ALA A N 1
ATOM 1236 C CA . ALA A 1 172 ? 13.198 50.063 -29.825 1.00 57.53 172 ALA A CA 1
ATOM 1237 C C . ALA A 1 172 ? 13.385 49.917 -31.340 1.00 57.53 172 ALA A C 1
ATOM 1239 O O . ALA A 1 172 ? 14.546 49.685 -31.757 1.00 57.53 172 ALA A O 1
#

Secondary structure (DSSP, 8-state):
-PPPEEEEEE--TT--TTSSSHHHHHHHHHHHHHHHTT-EEEEEES-S--SS-----SSEEEESS--HHHHHHHHHHHHHS-SHHHHHHHHHHHHHHHHHHHHHHHHGGGS--S-----------------------------------------PPPPPPPPPP-------

Radius of gyration: 27.59 Å; chains: 1; bounding box: 83×79×56 Å

pLDDT: mean 72.49, std 26.89, range [26.7, 97.38]

Sequence (172 aa):
MRPPHIAYVCADRGVPVLGTKGGSTHIRELVNALAARGAELRVLAARPSDGASRTSVRAEVVDVGSARFSRLLRTQIRRVAPGAAGEVIGSETLGFLLNQDIYLGLRGASTSSTNATRSGAMLRCASPGTTASLSSSRSTHRSASSKRGTARCTTASSPKPSRPTSSSSPTA

Foldseek 3Di:
DDAAEDEAEAADQVAQLQDDDPNNVVNQVVQQVSVVVPHAYEYEHLHNHPPPHGDDHPHHYHHLNPDPVLVVQLVVLCVVDPDDVSPVVSVVSSSVVSVVSVVVSVVVPPPDPDDDDDDDDDPDDDDDDDDDDDDDDDDDDDDDDDDDDDDDDDDDDDDDDDDDDDDDDDDD